Protein AF-A0A0D2ETX3-F1 (afdb_monomer_lite)

Secondary structure (DSSP, 8-state):
-HHHHHHHHHHHHHHHHHHHHHHHHHHHHHHHHT--TTHHHHHHHHHHHHHHHHHHHHHHHHHTTSPPPHHHHHHHHHHHHHHHHHHHHHHHHHHHH-

Structure (mmCIF, N/CA/C/O backbone):
data_AF-A0A0D2ETX3-F1
#
_entry.id   AF-A0A0D2ETX3-F1
#
loop_
_atom_site.group_PDB
_atom_site.id
_atom_site.type_symbol
_atom_site.label_atom_id
_atom_site.label_alt_id
_atom_site.label_comp_id
_atom_site.label_asym_id
_atom_site.label_entity_id
_atom_site.label_seq_id
_atom_site.pdbx_PDB_ins_code
_atom_site.Cartn_x
_atom_site.Cartn_y
_atom_site.Cartn_z
_atom_site.occupancy
_atom_site.B_iso_or_equiv
_atom_site.auth_seq_id
_atom_site.auth_comp_id
_atom_site.auth_asym_id
_atom_site.auth_atom_id
_atom_site.pdbx_PDB_model_num
ATOM 1 N N . MET A 1 1 ? 8.853 10.960 -22.970 1.00 73.25 1 MET A N 1
ATOM 2 C CA . MET A 1 1 ? 7.776 10.001 -22.631 1.00 73.25 1 MET A CA 1
ATOM 3 C C . MET A 1 1 ? 7.902 9.510 -21.200 1.00 73.25 1 MET A C 1
ATOM 5 O O . MET A 1 1 ? 6.920 9.591 -20.481 1.00 73.25 1 MET A O 1
ATOM 9 N N . GLU A 1 2 ? 9.093 9.102 -20.761 1.00 77.62 2 GLU A N 1
ATOM 10 C CA . GLU A 1 2 ? 9.338 8.639 -19.388 1.00 77.62 2 GLU A CA 1
ATOM 11 C C . GLU A 1 2 ? 8.795 9.573 -18.294 1.00 77.62 2 GLU A C 1
ATOM 13 O O . GLU A 1 2 ? 8.064 9.114 -17.429 1.00 77.62 2 GLU A O 1
ATOM 18 N N . ALA A 1 3 ? 9.063 10.882 -18.364 1.00 81.75 3 ALA A N 1
ATOM 19 C CA . ALA A 1 3 ? 8.586 11.832 -17.352 1.00 81.75 3 ALA A CA 1
ATOM 20 C C . ALA A 1 3 ? 7.054 11.824 -17.176 1.00 81.75 3 ALA A C 1
ATOM 22 O O . ALA A 1 3 ? 6.566 11.940 -16.058 1.00 81.75 3 ALA A O 1
ATOM 23 N N . LEU A 1 4 ? 6.293 11.640 -18.264 1.00 85.06 4 LEU A N 1
ATOM 24 C CA . LEU A 1 4 ? 4.830 11.541 -18.207 1.00 85.06 4 LEU A CA 1
ATOM 25 C C . LEU A 1 4 ? 4.380 10.213 -17.588 1.00 85.06 4 LEU A C 1
ATOM 27 O O . LEU A 1 4 ? 3.432 10.194 -16.810 1.00 85.06 4 LEU A O 1
ATOM 31 N N . VAL A 1 5 ? 5.076 9.117 -17.907 1.00 84.75 5 VAL A N 1
ATOM 32 C CA . VAL A 1 5 ? 4.824 7.790 -17.323 1.00 84.75 5 VAL A CA 1
ATOM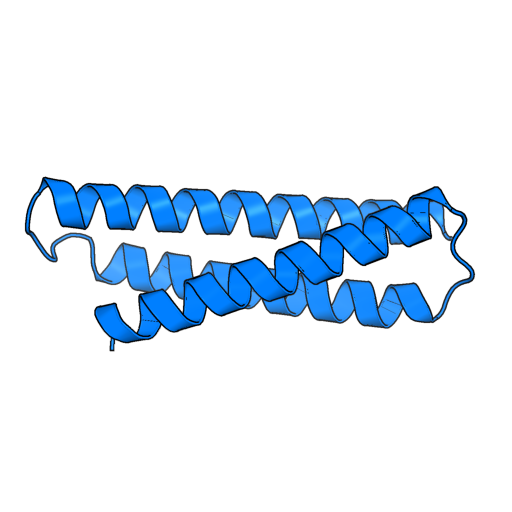 33 C C . VAL A 1 5 ? 5.115 7.804 -15.822 1.00 84.75 5 VAL A C 1
ATOM 35 O O . VAL A 1 5 ? 4.275 7.380 -15.034 1.00 84.75 5 VAL A O 1
ATOM 38 N N . ALA A 1 6 ? 6.267 8.343 -15.419 1.00 85.19 6 ALA A N 1
ATOM 39 C CA . ALA A 1 6 ? 6.650 8.487 -14.019 1.00 85.19 6 ALA A CA 1
ATOM 40 C C . ALA A 1 6 ? 5.679 9.405 -13.261 1.00 85.19 6 ALA A C 1
ATOM 42 O O . ALA A 1 6 ? 5.250 9.066 -12.164 1.00 85.19 6 ALA A O 1
ATOM 43 N N . PHE A 1 7 ? 5.265 10.527 -13.859 1.00 88.00 7 PHE A N 1
ATOM 44 C CA . PHE A 1 7 ? 4.261 11.410 -13.265 1.00 88.00 7 PHE A CA 1
ATOM 45 C C . PHE A 1 7 ? 2.920 10.696 -13.049 1.00 88.00 7 PHE A C 1
ATOM 47 O O . PHE A 1 7 ? 2.388 10.722 -11.943 1.00 88.00 7 PHE A O 1
ATOM 54 N N . GLY A 1 8 ? 2.405 9.998 -14.068 1.00 87.88 8 GLY A N 1
ATOM 55 C CA . GLY A 1 8 ? 1.161 9.233 -13.951 1.00 87.88 8 GLY A CA 1
ATOM 56 C C . GLY A 1 8 ? 1.240 8.138 -12.884 1.00 87.88 8 GLY A C 1
ATOM 57 O O . GLY A 1 8 ? 0.323 7.985 -12.079 1.00 87.88 8 GLY A O 1
ATOM 58 N N . LEU A 1 9 ? 2.370 7.428 -12.819 1.00 88.50 9 LEU A N 1
ATOM 59 C CA . LEU A 1 9 ? 2.609 6.408 -11.803 1.00 88.50 9 LEU A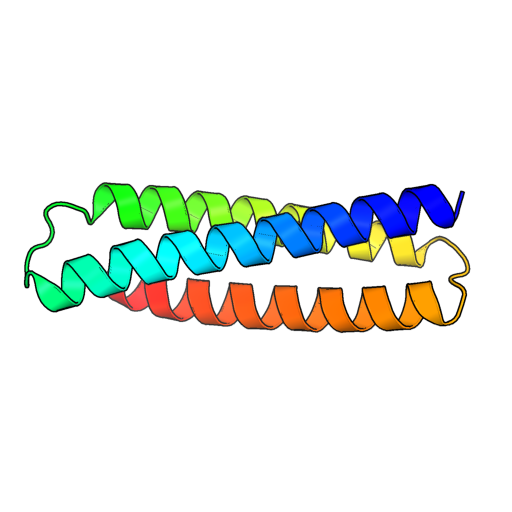 CA 1
ATOM 60 C C . LEU A 1 9 ? 2.631 7.012 -10.388 1.00 88.50 9 LEU A C 1
ATOM 62 O O . LEU A 1 9 ? 1.974 6.490 -9.489 1.00 88.50 9 LEU A O 1
ATOM 66 N N . ALA A 1 10 ? 3.302 8.153 -10.202 1.00 90.50 10 ALA A N 1
ATOM 67 C CA . ALA A 1 10 ? 3.330 8.872 -8.930 1.00 90.50 10 ALA A CA 1
ATOM 68 C C . ALA A 1 10 ? 1.936 9.360 -8.504 1.00 90.50 10 ALA A C 1
ATOM 70 O O . ALA A 1 10 ? 1.567 9.216 -7.338 1.00 90.50 10 ALA A O 1
ATOM 71 N N . CYS A 1 11 ? 1.131 9.881 -9.436 1.00 92.44 11 CYS A N 1
ATOM 72 C CA . CYS A 1 11 ? -0.253 10.267 -9.158 1.00 92.44 11 CYS A CA 1
ATOM 73 C C . CYS A 1 11 ? -1.083 9.082 -8.650 1.00 92.44 11 CYS A C 1
ATOM 75 O O . CYS A 1 11 ? -1.804 9.223 -7.663 1.00 92.44 11 CYS A O 1
ATOM 77 N N . ASN A 1 12 ? -0.951 7.912 -9.272 1.00 91.56 12 ASN A N 1
ATOM 78 C CA . ASN A 1 12 ? -1.699 6.728 -8.857 1.00 91.56 12 ASN A CA 1
ATOM 79 C C . ASN A 1 12 ? -1.231 6.181 -7.504 1.00 91.56 12 ASN A C 1
ATOM 81 O O . ASN A 1 12 ? -2.064 5.760 -6.705 1.00 91.56 12 ASN A O 1
ATOM 85 N N . VAL A 1 13 ? 0.071 6.253 -7.201 1.00 92.25 13 VAL A N 1
ATOM 86 C CA . VAL A 1 13 ? 0.588 5.946 -5.856 1.00 92.25 13 VAL A CA 1
ATOM 87 C C . VAL A 1 13 ? -0.063 6.853 -4.809 1.00 92.25 13 VAL A C 1
ATOM 89 O O . VAL A 1 13 ? -0.573 6.359 -3.806 1.00 92.25 13 VAL A O 1
ATOM 92 N N . ILE A 1 14 ? -0.112 8.167 -5.056 1.00 93.94 14 ILE A N 1
ATOM 93 C CA . ILE A 1 14 ? -0.742 9.130 -4.138 1.00 93.94 14 ILE A CA 1
ATOM 94 C C . ILE A 1 14 ? -2.230 8.810 -3.941 1.00 93.94 14 ILE A C 1
ATOM 96 O O . ILE A 1 14 ? -2.710 8.831 -2.809 1.00 93.94 14 ILE A O 1
ATOM 100 N N . GLN A 1 15 ? -2.953 8.478 -5.015 1.00 93.25 15 GLN A N 1
ATOM 101 C CA . GLN A 1 15 ? -4.372 8.115 -4.939 1.00 93.25 15 GLN A CA 1
ATOM 102 C C . GLN A 1 15 ? -4.612 6.865 -4.087 1.00 93.25 15 GLN A C 1
ATOM 104 O O . GLN A 1 15 ? -5.525 6.867 -3.265 1.00 93.25 15 GLN A O 1
ATOM 109 N N . VAL A 1 16 ? -3.791 5.822 -4.248 1.00 92.31 16 VAL A N 1
ATOM 110 C CA . VAL A 1 16 ? -3.883 4.604 -3.427 1.00 92.31 16 VAL A CA 1
ATOM 111 C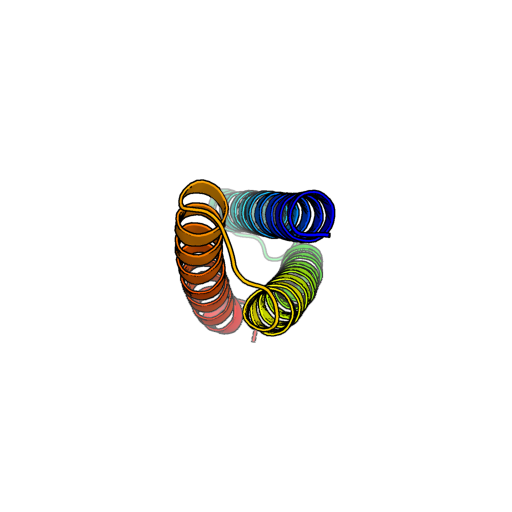 C . VAL A 1 16 ? -3.608 4.920 -1.958 1.00 92.31 16 VAL A C 1
ATOM 113 O O . VAL A 1 16 ? -4.374 4.502 -1.095 1.00 92.31 16 VAL A O 1
ATOM 116 N N . VAL A 1 17 ? -2.568 5.704 -1.657 1.00 93.12 17 VAL A N 1
ATOM 117 C CA . VAL A 1 17 ? -2.235 6.089 -0.274 1.00 93.12 17 VAL A CA 1
ATOM 118 C C . VAL A 1 17 ? -3.363 6.896 0.376 1.00 93.12 17 VAL A C 1
ATOM 120 O O . VAL A 1 17 ? -3.732 6.618 1.519 1.00 93.12 17 VAL A O 1
ATOM 123 N N . ASP A 1 18 ? -3.937 7.870 -0.333 1.00 93.81 18 ASP A N 1
ATOM 124 C CA . ASP A 1 18 ? -5.045 8.672 0.194 1.00 93.81 18 ASP A CA 1
ATOM 125 C C . ASP A 1 18 ? -6.317 7.833 0.402 1.00 93.81 18 ASP A C 1
ATOM 127 O O . ASP A 1 18 ? -6.950 7.923 1.458 1.00 93.81 18 ASP A O 1
ATOM 131 N N . ALA A 1 19 ? -6.645 6.945 -0.544 1.00 92.56 19 ALA A N 1
ATOM 132 C CA . ALA A 1 19 ? -7.766 6.018 -0.413 1.00 92.56 19 ALA A CA 1
ATOM 133 C C . ALA A 1 19 ? -7.591 5.080 0.795 1.00 92.56 19 ALA A C 1
ATOM 135 O O . ALA A 1 19 ? -8.503 4.969 1.618 1.00 92.56 19 ALA A O 1
ATOM 136 N N . SER A 1 20 ? -6.410 4.476 0.961 1.00 92.00 20 SER A N 1
ATOM 137 C CA . SER A 1 20 ? -6.086 3.617 2.109 1.00 92.00 20 SER A CA 1
ATOM 138 C C . SER A 1 20 ? -6.216 4.363 3.436 1.00 92.00 20 SER A C 1
ATOM 140 O O . SER A 1 20 ? -6.788 3.841 4.395 1.00 92.00 20 SER A O 1
ATOM 142 N N . ARG A 1 21 ? -5.744 5.616 3.496 1.00 93.12 21 ARG A N 1
ATOM 143 C CA . ARG A 1 21 ? -5.885 6.470 4.682 1.00 93.12 21 ARG A CA 1
ATOM 144 C C . ARG A 1 21 ? -7.353 6.732 5.018 1.00 93.12 21 ARG A C 1
ATOM 146 O O . ARG A 1 21 ? -7.741 6.573 6.173 1.00 93.12 21 ARG A O 1
ATOM 153 N N . LYS A 1 22 ? -8.176 7.090 4.029 1.00 92.62 22 LYS A N 1
ATOM 154 C CA . LYS A 1 22 ? -9.612 7.341 4.231 1.00 92.62 22 LYS A CA 1
ATOM 155 C C . LYS A 1 22 ? -10.332 6.105 4.773 1.00 92.62 22 LYS A C 1
ATOM 157 O O . LYS A 1 22 ? -11.121 6.202 5.712 1.00 92.62 22 LYS A O 1
ATOM 162 N N . VAL A 1 23 ? -10.035 4.940 4.209 1.00 92.19 23 VAL A N 1
ATOM 163 C CA . VAL A 1 23 ? -10.591 3.660 4.656 1.00 92.19 23 VAL A CA 1
ATOM 164 C C . VAL A 1 23 ? -10.198 3.359 6.104 1.00 92.19 23 VAL A C 1
ATOM 166 O O . VAL A 1 23 ? -11.061 3.038 6.925 1.00 92.19 23 VAL A O 1
ATOM 169 N N . TYR A 1 24 ? -8.922 3.550 6.450 1.00 91.75 24 TYR A N 1
ATOM 170 C CA . TYR A 1 24 ? -8.442 3.412 7.824 1.00 91.75 24 TYR A CA 1
ATOM 171 C C . TYR A 1 24 ? -9.156 4.369 8.792 1.00 91.75 24 TYR A C 1
ATOM 173 O O . TYR A 1 24 ? -9.577 3.951 9.870 1.00 91.75 24 TYR A O 1
ATOM 181 N N . GLU A 1 25 ? -9.339 5.637 8.417 1.00 92.38 25 GLU A N 1
ATOM 182 C CA . GLU A 1 25 ? -10.035 6.631 9.242 1.00 92.38 25 GLU A CA 1
ATOM 183 C C . GLU A 1 25 ? -11.494 6.224 9.525 1.00 92.38 25 GLU A C 1
ATOM 185 O O . GLU A 1 25 ? -11.958 6.347 10.662 1.00 92.38 25 GLU A O 1
ATOM 190 N N . ILE A 1 26 ? -12.214 5.695 8.529 1.00 90.06 26 ILE A N 1
ATOM 191 C CA . ILE A 1 26 ? -13.591 5.203 8.704 1.00 90.06 26 ILE A CA 1
ATOM 192 C C . ILE A 1 26 ? -13.608 3.969 9.610 1.00 90.06 26 ILE A C 1
ATOM 194 O O . ILE A 1 26 ? -14.384 3.920 10.568 1.00 90.06 26 ILE A O 1
ATOM 198 N N . PHE A 1 27 ? -12.721 3.002 9.363 1.00 89.25 27 PHE A N 1
ATOM 199 C CA . PHE A 1 27 ? -12.614 1.796 10.181 1.00 89.25 27 PHE A CA 1
ATOM 200 C C . PHE A 1 27 ? -12.275 2.115 11.646 1.00 89.25 27 PHE A C 1
ATOM 202 O O . PHE A 1 27 ? -12.909 1.592 12.566 1.00 89.25 27 PHE A O 1
ATOM 209 N N . ALA A 1 28 ? -11.334 3.030 11.889 1.00 90.44 28 ALA A N 1
ATOM 210 C CA . ALA A 1 28 ? -10.978 3.479 13.231 1.00 90.44 28 ALA A CA 1
ATOM 211 C C . ALA A 1 28 ? -12.176 4.108 13.963 1.00 90.44 28 ALA A C 1
ATOM 213 O O . ALA A 1 28 ? -12.353 3.896 15.165 1.00 90.44 28 ALA A O 1
ATOM 214 N N . GLN A 1 29 ? -13.032 4.842 13.246 1.00 88.81 29 GLN A N 1
ATOM 215 C CA . GLN A 1 29 ? -14.256 5.400 13.818 1.00 88.81 29 GLN A CA 1
ATOM 216 C C . GLN A 1 29 ? -15.315 4.333 14.111 1.00 88.81 29 GLN A C 1
ATOM 218 O O . GLN A 1 29 ? -15.902 4.376 15.192 1.00 88.81 29 GLN A O 1
ATOM 223 N N . LEU A 1 30 ? -15.517 3.352 13.223 1.00 86.56 30 LEU A N 1
ATOM 224 C CA . LEU A 1 30 ? -16.393 2.200 13.485 1.00 86.56 30 LEU A CA 1
ATOM 225 C C . LEU A 1 30 ? -15.951 1.459 14.752 1.00 86.56 30 LEU A C 1
ATOM 227 O O . LEU A 1 30 ? -16.763 1.205 15.642 1.00 86.56 30 LEU A O 1
ATOM 231 N N . ARG A 1 31 ? -14.642 1.205 14.885 1.00 86.75 31 ARG A N 1
ATOM 232 C CA . ARG A 1 31 ? -14.056 0.564 16.068 1.00 86.75 31 ARG A CA 1
ATOM 233 C C . ARG A 1 31 ? -14.230 1.400 17.337 1.00 86.75 31 ARG A C 1
ATOM 235 O O . ARG A 1 31 ? -14.516 0.840 18.390 1.00 86.75 31 ARG A O 1
ATOM 242 N N . LYS A 1 32 ? -14.053 2.724 17.258 1.00 90.25 32 LYS A N 1
ATOM 243 C CA . LYS A 1 32 ? -14.190 3.632 18.410 1.00 90.25 32 LYS A CA 1
ATOM 244 C C . LYS A 1 32 ? -15.639 3.760 18.885 1.00 90.25 32 LYS A C 1
ATOM 246 O O . LYS A 1 32 ? -15.872 3.844 20.086 1.00 90.25 32 LYS A O 1
ATOM 251 N N . LEU A 1 33 ? -16.588 3.828 17.956 1.00 88.00 33 LEU A N 1
ATOM 252 C CA . LEU A 1 33 ? -18.003 4.045 18.259 1.00 88.00 33 LEU A CA 1
ATOM 253 C C . LEU A 1 33 ? -18.763 2.739 18.531 1.00 88.00 33 LEU A C 1
ATOM 255 O O . LEU A 1 33 ? -19.842 2.788 19.112 1.00 88.00 33 LEU A O 1
ATOM 259 N N . GLY A 1 34 ? -18.229 1.587 18.106 1.00 83.12 34 GLY A N 1
ATOM 260 C CA . GLY A 1 34 ? -18.878 0.284 18.275 1.00 83.12 34 GLY A CA 1
ATOM 261 C C . GLY A 1 34 ? -20.188 0.152 17.493 1.00 83.12 34 GLY A C 1
ATOM 262 O O . GLY A 1 34 ? -21.071 -0.602 17.889 1.00 83.12 34 GLY A O 1
ATOM 263 N N . THR A 1 35 ? -20.340 0.913 16.408 1.00 80.94 35 THR A N 1
ATOM 264 C CA . THR A 1 35 ? -21.559 0.969 15.591 1.00 80.94 35 THR A CA 1
ATOM 265 C C . THR A 1 35 ? -21.242 0.688 14.132 1.00 80.94 35 THR A C 1
ATOM 267 O O . THR A 1 35 ? -20.157 1.012 13.660 1.00 80.94 35 THR A O 1
ATOM 270 N N . THR A 1 36 ? -22.210 0.133 13.408 1.00 81.81 36 THR A N 1
ATOM 271 C CA . THR A 1 36 ? -22.167 -0.094 11.957 1.00 81.81 36 THR A CA 1
ATOM 272 C C . THR A 1 36 ? -22.722 1.085 11.156 1.00 81.81 36 THR A C 1
ATOM 274 O O . THR A 1 36 ? -22.854 0.985 9.942 1.00 81.81 36 THR A O 1
ATOM 277 N N . ALA A 1 37 ? -23.012 2.228 11.792 1.00 82.62 37 ALA A N 1
ATOM 278 C CA . ALA A 1 37 ? -23.615 3.394 11.133 1.00 82.62 37 ALA A CA 1
ATOM 279 C C . ALA A 1 37 ? -22.830 3.928 9.915 1.00 82.62 37 ALA A C 1
ATOM 281 O O . ALA A 1 37 ? -23.404 4.611 9.076 1.00 82.62 37 ALA A O 1
ATOM 282 N N . ARG A 1 38 ? -21.528 3.621 9.808 1.00 84.69 38 ARG A N 1
ATOM 283 C CA . ARG A 1 38 ? -20.669 3.989 8.665 1.00 84.69 38 ARG A CA 1
ATOM 284 C C . ARG A 1 38 ? -20.226 2.783 7.827 1.00 84.69 38 ARG A C 1
ATOM 286 O O . ARG A 1 38 ? -19.247 2.879 7.097 1.00 84.69 38 ARG A O 1
ATOM 293 N N . ALA A 1 39 ? -20.895 1.636 7.957 1.00 85.94 39 ALA A N 1
ATOM 294 C CA . ALA A 1 39 ? -20.532 0.418 7.230 1.00 85.94 39 ALA A CA 1
ATOM 295 C C . ALA A 1 39 ? -20.662 0.596 5.709 1.00 85.94 39 ALA A C 1
ATOM 297 O O . ALA A 1 39 ? -19.785 0.152 4.973 1.00 85.94 39 ALA A O 1
ATOM 298 N N . ASP A 1 40 ? -21.695 1.305 5.245 1.00 87.75 40 ASP A N 1
ATOM 299 C CA . ASP A 1 40 ? -21.850 1.614 3.819 1.00 87.75 40 ASP A CA 1
ATOM 300 C C . ASP A 1 40 ? -20.736 2.547 3.323 1.00 87.75 40 ASP A C 1
ATOM 302 O O . ASP A 1 40 ? -20.136 2.295 2.285 1.00 87.75 40 ASP A O 1
ATOM 306 N N . GLU A 1 41 ? -20.355 3.551 4.117 1.00 90.50 41 GLU A N 1
ATOM 307 C CA . GLU A 1 41 ? -19.235 4.439 3.780 1.00 90.50 41 GLU A CA 1
ATOM 308 C C . GLU A 1 41 ? -17.889 3.694 3.742 1.00 90.50 41 GLU A C 1
ATOM 310 O O . GLU A 1 41 ? -17.029 3.991 2.903 1.00 90.50 41 GLU A O 1
ATOM 315 N N . LEU A 1 42 ? -17.702 2.710 4.633 1.00 89.25 42 LEU A N 1
ATOM 316 C CA . LEU A 1 42 ? -16.542 1.823 4.607 1.00 89.25 42 LEU A CA 1
ATOM 317 C C . LEU A 1 42 ? -16.538 0.983 3.327 1.00 89.25 42 LEU A C 1
ATOM 319 O O . LEU A 1 42 ? -15.499 0.896 2.671 1.00 89.25 42 LEU A O 1
ATOM 323 N N . ARG A 1 43 ? -17.685 0.409 2.944 1.00 88.19 43 ARG A N 1
ATOM 324 C CA . ARG A 1 43 ? -17.828 -0.376 1.711 1.00 88.19 43 ARG A CA 1
ATOM 325 C C . ARG A 1 43 ? -17.510 0.472 0.480 1.00 88.19 43 ARG A C 1
ATOM 327 O O . ARG A 1 43 ? -16.681 0.066 -0.330 1.00 88.19 43 ARG A O 1
ATOM 334 N N . ASP A 1 44 ? -18.081 1.668 0.376 1.00 91.25 44 ASP A N 1
ATOM 335 C CA . ASP A 1 44 ? -17.847 2.586 -0.744 1.00 91.25 44 ASP A CA 1
ATOM 336 C C . ASP A 1 44 ? -16.377 3.017 -0.833 1.00 91.25 44 ASP A C 1
ATOM 338 O O . ASP A 1 44 ? -15.787 3.059 -1.915 1.00 91.25 44 ASP A O 1
ATOM 342 N N . SER A 1 45 ? -15.751 3.299 0.313 1.00 90.62 45 SER A N 1
ATOM 343 C CA . SER A 1 45 ? -14.333 3.673 0.362 1.00 90.62 45 SER A CA 1
ATOM 344 C C . SER A 1 45 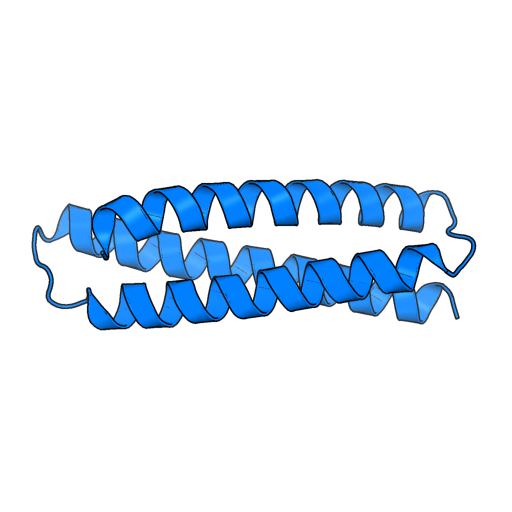? -13.419 2.495 0.013 1.00 90.62 45 SER A C 1
ATOM 346 O O . SER A 1 45 ? -12.409 2.693 -0.659 1.00 90.62 45 SER A O 1
ATOM 348 N N . THR A 1 46 ? -13.797 1.271 0.390 1.00 90.00 46 THR A N 1
ATOM 349 C CA . THR A 1 46 ? -13.086 0.038 0.009 1.00 90.00 46 THR A CA 1
ATOM 350 C C . THR A 1 46 ? -13.201 -0.216 -1.497 1.00 90.00 46 THR A C 1
ATOM 352 O O . THR A 1 46 ? -12.204 -0.486 -2.159 1.00 90.00 46 THR A O 1
ATOM 355 N N . GLN A 1 47 ? -14.385 -0.024 -2.088 1.00 90.69 47 GLN A N 1
ATOM 356 C CA . GLN A 1 47 ? -14.563 -0.100 -3.544 1.00 90.69 47 GLN A CA 1
ATOM 357 C C . GLN A 1 47 ? -13.759 0.973 -4.288 1.00 90.69 47 GLN A C 1
ATOM 359 O O . GLN A 1 47 ? -13.247 0.728 -5.382 1.00 90.69 47 GLN A O 1
ATOM 364 N N . TYR A 1 48 ? -13.649 2.176 -3.720 1.00 92.56 48 TYR A N 1
ATOM 365 C CA . TYR A 1 48 ? -12.797 3.224 -4.274 1.00 92.56 48 TYR A CA 1
ATOM 366 C C . TYR A 1 48 ? -11.310 2.850 -4.194 1.00 92.56 48 TYR A C 1
ATOM 368 O O . TYR A 1 48 ? -10.604 3.002 -5.190 1.00 92.56 48 TYR A O 1
ATOM 376 N N . LEU A 1 49 ? -10.853 2.280 -3.072 1.00 91.12 49 LEU A N 1
ATOM 377 C CA . LEU A 1 49 ? -9.495 1.746 -2.933 1.00 91.12 49 LEU A CA 1
ATOM 378 C C . LEU A 1 49 ? -9.191 0.688 -4.005 1.00 91.12 49 LEU A C 1
ATOM 380 O O . LEU A 1 49 ? -8.163 0.797 -4.670 1.00 91.12 49 LEU A O 1
ATOM 384 N N . LEU A 1 50 ? -10.106 -0.256 -4.251 1.00 90.75 50 LEU A N 1
ATOM 385 C CA . LEU A 1 50 ? -9.961 -1.265 -5.309 1.00 90.75 50 LEU A CA 1
ATOM 386 C C . LEU A 1 50 ? -9.821 -0.627 -6.704 1.00 90.75 50 LEU A C 1
ATOM 388 O O . LEU A 1 50 ? -8.989 -1.042 -7.513 1.00 90.75 50 LEU A O 1
ATOM 392 N N . LYS A 1 51 ? -10.588 0.431 -6.999 1.00 92.69 51 LYS A N 1
ATOM 393 C CA . LYS A 1 51 ? -10.442 1.182 -8.261 1.00 92.69 51 LYS A CA 1
ATOM 394 C C . LYS A 1 51 ? -9.064 1.841 -8.376 1.00 92.69 51 LYS A C 1
ATOM 396 O O . LYS A 1 51 ? -8.450 1.769 -9.441 1.00 92.69 51 LYS A O 1
ATOM 401 N N . CYS A 1 52 ? -8.565 2.454 -7.302 1.00 91.25 52 CYS A N 1
ATOM 402 C CA . CYS A 1 52 ? -7.226 3.049 -7.269 1.00 91.25 52 CYS A CA 1
ATOM 403 C C . CYS A 1 52 ? -6.127 1.988 -7.431 1.00 91.25 52 CYS A C 1
ATOM 405 O O . CYS A 1 52 ? -5.199 2.194 -8.211 1.00 91.25 52 CYS A O 1
ATOM 407 N N . HIS A 1 53 ? -6.262 0.846 -6.752 1.00 89.94 53 HIS A N 1
ATOM 408 C CA . HIS A 1 53 ? -5.370 -0.306 -6.878 1.00 89.94 53 HIS A CA 1
ATOM 409 C C . HIS A 1 53 ? -5.276 -0.777 -8.336 1.00 89.94 53 HIS A C 1
ATOM 411 O O . HIS A 1 53 ? -4.177 -0.854 -8.887 1.00 89.94 53 HIS A O 1
ATOM 417 N N . ASN A 1 54 ? -6.417 -1.001 -8.996 1.00 91.19 54 ASN A N 1
ATOM 418 C CA . ASN A 1 54 ? -6.450 -1.453 -10.390 1.00 91.19 54 ASN A CA 1
ATOM 419 C C . ASN A 1 54 ? -5.829 -0.415 -11.340 1.00 91.19 54 ASN A C 1
ATOM 421 O O . ASN A 1 54 ? -5.029 -0.768 -12.202 1.00 91.19 54 ASN A O 1
ATOM 425 N N . SER A 1 55 ? -6.101 0.878 -11.128 1.00 91.94 55 SER A N 1
ATOM 426 C CA . SER A 1 55 ? -5.481 1.967 -11.901 1.00 91.94 55 SER A CA 1
ATOM 427 C C . SER A 1 55 ? -3.951 2.009 -11.743 1.00 91.94 55 SER A C 1
ATOM 429 O O . SER A 1 55 ? -3.211 2.225 -12.713 1.00 91.94 55 SER A O 1
ATOM 431 N N . LEU A 1 56 ? -3.446 1.774 -10.525 1.00 90.81 56 LEU A N 1
ATOM 432 C CA . LEU A 1 56 ? -2.011 1.691 -10.257 1.00 90.81 56 LEU A CA 1
ATOM 433 C C . LEU A 1 56 ? -1.389 0.457 -10.922 1.00 90.81 56 LEU A C 1
ATOM 435 O O . LEU A 1 56 ? -0.334 0.577 -11.547 1.00 90.81 56 LEU A O 1
ATOM 439 N N . GLN A 1 57 ? -2.056 -0.697 -10.857 1.00 91.19 57 GLN A N 1
ATOM 440 C CA . GLN A 1 57 ? -1.621 -1.928 -11.517 1.00 91.19 57 GLN A CA 1
ATOM 441 C C . GLN A 1 57 ? -1.551 -1.770 -13.043 1.00 91.19 57 GLN A C 1
ATOM 443 O O . GLN A 1 57 ? -0.545 -2.145 -13.656 1.00 91.19 57 GLN A O 1
ATOM 448 N N . ASP A 1 58 ? -2.563 -1.156 -13.656 1.00 90.94 58 ASP A N 1
ATOM 449 C CA . ASP A 1 58 ? -2.586 -0.857 -15.091 1.00 90.94 58 ASP A CA 1
ATOM 450 C C . ASP A 1 58 ? -1.466 0.113 -15.480 1.00 90.94 58 ASP A C 1
ATOM 452 O O . ASP A 1 58 ? -0.774 -0.072 -16.487 1.00 90.94 58 ASP A O 1
ATOM 456 N N . SER A 1 59 ? -1.232 1.136 -14.658 1.00 87.75 59 SER A N 1
ATOM 457 C CA . SER A 1 59 ? -0.189 2.132 -14.916 1.00 87.75 59 SER A CA 1
ATOM 458 C C . SER A 1 59 ? 1.210 1.553 -14.773 1.00 87.75 59 SER A C 1
ATOM 460 O O . SER A 1 59 ? 2.064 1.819 -15.616 1.00 87.75 59 SER A O 1
ATOM 462 N N . LEU A 1 60 ? 1.439 0.698 -13.775 1.00 88.62 60 LEU A N 1
ATOM 463 C CA . LEU A 1 60 ? 2.693 -0.032 -13.616 1.00 88.62 60 LEU A CA 1
ATOM 464 C C . LEU A 1 60 ? 2.934 -0.999 -14.786 1.00 88.62 60 LEU A C 1
ATOM 466 O O . LEU A 1 60 ? 4.044 -1.073 -15.319 1.00 88.62 60 LEU A O 1
ATOM 470 N N . SER A 1 61 ? 1.886 -1.696 -15.228 1.00 88.56 61 SER A N 1
ATOM 471 C CA . SER A 1 61 ? 1.950 -2.607 -16.376 1.00 88.56 61 SER A CA 1
ATOM 472 C C . SER A 1 61 ? 2.289 -1.847 -17.662 1.00 88.56 61 SER A C 1
ATOM 474 O O . SER A 1 61 ? 3.115 -2.296 -18.456 1.00 88.56 61 SER A O 1
ATOM 476 N N . ASN A 1 62 ? 1.732 -0.649 -17.847 1.00 85.50 62 ASN A N 1
ATOM 477 C CA . ASN A 1 62 ? 2.060 0.216 -18.979 1.00 85.50 62 ASN A CA 1
ATOM 478 C C . ASN A 1 62 ? 3.454 0.846 -18.871 1.00 85.50 62 ASN A C 1
ATOM 480 O O . ASN A 1 62 ? 4.130 0.971 -19.891 1.00 85.50 62 ASN A O 1
ATOM 484 N N . ALA A 1 63 ? 3.912 1.189 -17.666 1.00 83.81 63 ALA A N 1
ATOM 485 C CA . ALA A 1 63 ? 5.244 1.744 -17.444 1.00 83.81 63 ALA A CA 1
ATOM 486 C C . ALA A 1 63 ? 6.357 0.762 -17.835 1.00 83.81 63 ALA A C 1
ATOM 488 O O . ALA A 1 63 ? 7.377 1.184 -18.370 1.00 83.81 63 ALA A O 1
ATOM 489 N N . SER A 1 64 ? 6.131 -0.547 -17.663 1.00 80.31 64 SER A N 1
ATOM 490 C CA . SER A 1 64 ? 7.098 -1.590 -18.043 1.00 80.31 64 SER A CA 1
ATOM 491 C C . SER A 1 64 ? 7.423 -1.649 -19.546 1.00 80.31 64 SER A C 1
ATOM 493 O O . SER A 1 64 ? 8.414 -2.262 -19.936 1.00 80.31 64 SER A O 1
ATOM 495 N N . LYS A 1 65 ? 6.621 -0.987 -20.394 1.00 83.19 65 LYS A N 1
ATOM 496 C CA . LYS A 1 65 ? 6.831 -0.894 -21.849 1.00 83.19 65 LYS A CA 1
ATOM 49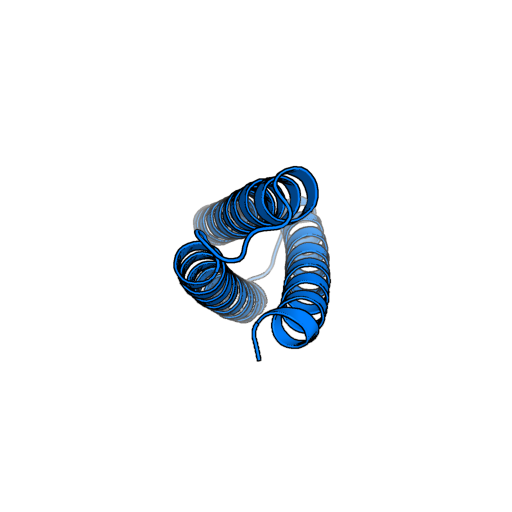7 C C . LYS A 1 65 ? 7.868 0.159 -22.248 1.00 83.19 65 LYS A C 1
ATOM 499 O O . LYS A 1 65 ? 8.219 0.243 -23.422 1.00 83.19 65 LYS A O 1
ATOM 504 N N . PHE A 1 66 ? 8.335 0.974 -21.304 1.00 79.38 66 PHE A N 1
ATOM 505 C CA . PHE A 1 66 ? 9.293 2.045 -21.551 1.00 79.38 66 PHE A CA 1
ATOM 506 C C . PHE A 1 66 ? 10.569 1.804 -20.738 1.00 79.38 66 PHE A C 1
ATOM 508 O O . PHE A 1 66 ? 10.483 1.352 -19.596 1.00 79.38 66 PHE A O 1
ATOM 515 N N . PRO A 1 67 ? 11.758 2.111 -21.284 1.00 75.38 67 PRO A N 1
ATOM 516 C CA . PRO A 1 67 ? 12.971 2.131 -20.479 1.00 75.38 67 PRO A CA 1
ATOM 517 C C . PRO A 1 67 ? 12.824 3.207 -19.395 1.00 75.38 67 PRO A C 1
ATOM 519 O O . PRO A 1 67 ? 12.557 4.369 -19.702 1.00 75.38 67 PRO A O 1
ATOM 522 N N . LEU A 1 68 ? 12.954 2.795 -18.135 1.00 74.12 68 LEU A N 1
ATOM 523 C CA . LEU A 1 68 ? 12.903 3.670 -16.966 1.00 74.12 68 LEU A CA 1
ATOM 524 C C . LEU A 1 68 ? 14.331 3.968 -16.501 1.00 74.12 68 LEU A C 1
ATOM 526 O O . LEU A 1 68 ? 15.156 3.056 -16.415 1.00 74.12 68 LEU A O 1
ATOM 530 N N . LEU A 1 69 ? 14.610 5.223 -16.163 1.00 80.00 69 LEU A N 1
ATOM 531 C CA . LEU A 1 69 ? 15.777 5.610 -15.377 1.00 80.00 69 LEU A CA 1
ATOM 532 C C . LEU A 1 69 ? 15.641 5.064 -13.948 1.00 80.00 69 LEU A C 1
ATOM 534 O O . LEU A 1 69 ? 14.576 4.608 -13.531 1.00 80.00 69 LEU A O 1
ATOM 538 N N . GLU A 1 70 ? 16.722 5.138 -13.174 1.00 83.00 70 GLU A N 1
ATOM 539 C CA . GLU A 1 70 ? 16.780 4.648 -11.789 1.00 83.00 70 GLU A CA 1
ATOM 540 C C . GLU A 1 70 ? 15.624 5.172 -10.916 1.00 83.00 70 GLU A C 1
ATOM 542 O O . GLU A 1 70 ? 14.962 4.394 -10.233 1.00 83.00 70 GLU A O 1
ATOM 547 N N . SER A 1 71 ? 15.279 6.458 -11.036 1.00 80.00 71 SER A N 1
ATOM 548 C CA . SER A 1 71 ? 14.130 7.054 -10.338 1.00 80.00 71 SER A CA 1
ATOM 549 C C . SER A 1 71 ? 12.789 6.431 -10.742 1.00 80.00 71 SER A C 1
ATOM 551 O O . SER A 1 71 ? 11.916 6.227 -9.897 1.00 80.00 71 SER A O 1
ATOM 553 N N . GLY A 1 72 ? 12.620 6.084 -12.020 1.00 80.06 72 GLY A N 1
ATOM 554 C CA . GLY A 1 72 ? 11.456 5.355 -12.513 1.00 80.06 72 GLY A CA 1
ATOM 555 C C . GLY A 1 72 ? 11.418 3.912 -12.004 1.00 80.06 72 GLY A C 1
ATOM 556 O O . GLY A 1 72 ? 10.345 3.410 -11.670 1.00 80.06 72 GLY A O 1
ATOM 557 N N . VAL A 1 73 ? 12.578 3.256 -11.879 1.00 83.44 73 VAL A N 1
ATOM 558 C CA . VAL A 1 73 ? 12.698 1.912 -11.289 1.00 83.44 73 VAL A CA 1
ATOM 559 C C . VAL A 1 73 ? 12.297 1.924 -9.815 1.00 83.44 73 VAL A C 1
ATOM 561 O O . VAL A 1 73 ? 11.538 1.053 -9.385 1.00 83.44 73 VAL A O 1
ATOM 564 N N . ASP A 1 74 ? 12.753 2.908 -9.044 1.00 87.62 74 ASP A N 1
ATOM 565 C CA . ASP A 1 74 ? 12.393 3.031 -7.631 1.00 87.62 74 ASP A CA 1
ATOM 566 C C . ASP A 1 74 ? 10.917 3.383 -7.442 1.00 87.62 74 ASP A C 1
ATOM 568 O O . ASP A 1 74 ? 10.247 2.787 -6.595 1.00 87.62 74 ASP A O 1
ATOM 572 N N . LEU A 1 75 ? 10.358 4.244 -8.296 1.00 87.06 75 LEU A N 1
ATOM 573 C CA . LEU A 1 75 ? 8.922 4.512 -8.304 1.00 87.06 75 LEU A CA 1
ATOM 574 C C . LEU A 1 75 ? 8.103 3.262 -8.662 1.00 87.06 75 LEU A C 1
ATOM 576 O O . LEU A 1 75 ? 7.055 3.017 -8.064 1.00 87.06 75 LEU A O 1
ATOM 580 N N . ALA A 1 76 ? 8.581 2.433 -9.593 1.00 86.81 76 ALA A N 1
ATOM 581 C CA . ALA A 1 76 ? 7.950 1.161 -9.929 1.00 86.81 76 ALA A CA 1
ATOM 582 C C . ALA A 1 76 ? 7.997 0.163 -8.760 1.00 86.81 76 ALA A C 1
ATOM 584 O O . ALA A 1 76 ? 7.017 -0.543 -8.527 1.00 86.81 76 ALA A O 1
ATOM 585 N N . LYS A 1 77 ? 9.097 0.113 -7.994 1.00 90.06 77 LYS A N 1
ATOM 586 C CA . LYS A 1 77 ? 9.169 -0.685 -6.756 1.00 90.06 77 LYS A CA 1
ATOM 587 C C . LYS A 1 77 ? 8.182 -0.172 -5.707 1.00 90.06 77 LYS A C 1
ATOM 589 O O . LYS A 1 77 ? 7.409 -0.973 -5.194 1.00 90.06 77 LYS A O 1
ATOM 594 N N . LEU A 1 78 ? 8.152 1.140 -5.456 1.00 89.31 78 LEU A N 1
ATOM 595 C CA . LEU A 1 78 ? 7.197 1.757 -4.530 1.00 89.31 78 LEU A CA 1
ATOM 596 C C . LEU A 1 78 ? 5.751 1.441 -4.932 1.00 89.31 78 LEU A C 1
ATOM 598 O O . LEU A 1 78 ? 4.942 1.062 -4.094 1.00 89.31 78 LEU A O 1
ATOM 602 N N . SER A 1 79 ? 5.451 1.523 -6.228 1.00 88.12 79 SER A N 1
ATOM 603 C CA . SER A 1 79 ? 4.132 1.197 -6.771 1.00 88.12 79 SER A CA 1
ATOM 604 C C . SER A 1 79 ? 3.730 -0.250 -6.489 1.00 88.12 79 SER A C 1
ATOM 606 O O . SER A 1 79 ? 2.591 -0.486 -6.102 1.00 88.12 79 SER A O 1
ATOM 608 N N . ARG A 1 80 ? 4.654 -1.215 -6.622 1.00 90.25 80 ARG A N 1
ATOM 609 C CA . ARG A 1 80 ? 4.394 -2.621 -6.256 1.00 90.25 80 ARG A CA 1
ATOM 610 C C . ARG A 1 80 ? 4.086 -2.769 -4.771 1.00 90.25 80 ARG A C 1
ATOM 612 O O . ARG A 1 80 ? 3.095 -3.402 -4.436 1.00 90.25 80 ARG A O 1
ATOM 619 N N . SER A 1 81 ? 4.867 -2.130 -3.901 1.00 91.94 81 SER A N 1
ATOM 620 C CA . SER A 1 81 ? 4.607 -2.159 -2.457 1.00 91.94 81 SER A CA 1
ATOM 621 C C . SER A 1 81 ? 3.261 -1.525 -2.092 1.00 91.94 81 SER A C 1
ATOM 623 O O . SER A 1 81 ? 2.568 -2.028 -1.215 1.00 91.94 81 SER A O 1
ATOM 625 N N . CYS A 1 82 ? 2.848 -0.453 -2.779 1.00 88.88 82 CYS A N 1
ATOM 626 C CA . CYS A 1 82 ? 1.522 0.142 -2.591 1.00 88.88 82 CYS A CA 1
ATOM 627 C C . CYS A 1 82 ? 0.388 -0.779 -3.061 1.00 88.88 82 CYS A C 1
ATOM 629 O O . CYS A 1 82 ? -0.642 -0.829 -2.397 1.00 88.88 82 CYS A O 1
ATOM 631 N N . ILE A 1 83 ? 0.570 -1.498 -4.174 1.00 87.81 83 ILE A N 1
ATOM 632 C CA . ILE A 1 83 ? -0.384 -2.504 -4.671 1.00 87.81 83 ILE A CA 1
ATOM 633 C C . ILE A 1 83 ? -0.545 -3.627 -3.639 1.00 87.81 83 ILE A C 1
ATOM 635 O O . ILE A 1 83 ? -1.668 -3.927 -3.249 1.00 87.81 83 ILE A O 1
ATOM 639 N N . GLU A 1 84 ? 0.561 -4.200 -3.156 1.00 91.75 84 GLU A N 1
ATOM 640 C CA . GLU A 1 84 ? 0.547 -5.265 -2.142 1.00 91.75 84 GLU A CA 1
ATOM 641 C C . GLU A 1 84 ? -0.142 -4.802 -0.852 1.00 91.75 84 GLU A C 1
ATOM 643 O O . GLU A 1 84 ? -1.090 -5.437 -0.402 1.00 91.75 84 GLU A O 1
ATOM 648 N N . ALA A 1 85 ? 0.239 -3.638 -0.316 1.00 90.44 85 ALA A N 1
ATOM 649 C CA . ALA A 1 85 ? -0.364 -3.106 0.905 1.00 90.44 85 ALA A CA 1
ATOM 650 C C . ALA A 1 85 ? -1.857 -2.760 0.747 1.00 90.44 85 ALA A C 1
ATOM 652 O O . ALA A 1 85 ? -2.637 -2.943 1.681 1.00 90.44 85 ALA A O 1
ATOM 653 N N . ALA A 1 86 ? -2.268 -2.240 -0.415 1.00 85.31 86 ALA A N 1
ATOM 654 C CA . ALA A 1 86 ? -3.674 -1.956 -0.696 1.00 85.31 86 ALA A CA 1
ATOM 655 C C . ALA A 1 86 ? -4.501 -3.241 -0.804 1.00 85.31 86 ALA A C 1
ATOM 657 O O . ALA A 1 86 ? -5.624 -3.272 -0.308 1.00 85.31 86 ALA A O 1
ATOM 658 N N . LYS A 1 87 ? -3.932 -4.294 -1.400 1.00 90.00 87 LYS A N 1
ATOM 659 C CA . LYS A 1 87 ? -4.557 -5.612 -1.481 1.00 90.00 87 LYS A CA 1
ATOM 660 C C . LYS A 1 87 ? -4.700 -6.257 -0.103 1.00 90.00 87 LYS A C 1
ATOM 662 O O . LYS A 1 87 ? -5.784 -6.715 0.228 1.00 90.00 87 LYS A O 1
ATOM 667 N N . ASP A 1 88 ? -3.653 -6.228 0.720 1.00 91.56 88 ASP A N 1
ATOM 668 C CA . ASP A 1 88 ? -3.721 -6.741 2.093 1.00 91.56 88 ASP A CA 1
ATOM 669 C C . ASP A 1 88 ? -4.804 -6.004 2.900 1.00 91.56 88 ASP A C 1
ATOM 671 O O . ASP A 1 88 ? -5.584 -6.619 3.627 1.00 91.56 88 ASP A O 1
ATOM 675 N N . LEU A 1 89 ? -4.893 -4.677 2.743 1.00 89.44 89 LEU A N 1
ATOM 676 C CA . LEU A 1 89 ? -5.937 -3.873 3.376 1.00 89.44 89 LEU A CA 1
ATOM 677 C C . LEU A 1 89 ? -7.336 -4.262 2.876 1.00 89.44 89 LEU A C 1
ATOM 679 O O . LEU A 1 89 ? -8.249 -4.401 3.687 1.00 89.44 89 LEU A O 1
ATOM 683 N N . GLU A 1 90 ? -7.515 -4.447 1.569 1.00 87.12 90 GLU A N 1
ATOM 684 C CA . GLU A 1 90 ? -8.774 -4.919 0.989 1.00 87.12 90 GLU A CA 1
ATOM 685 C C . GLU A 1 90 ? -9.179 -6.290 1.548 1.00 87.12 90 GLU A C 1
ATOM 687 O O . GLU A 1 90 ? -10.314 -6.445 2.003 1.00 87.12 90 GLU A O 1
ATOM 692 N N . ASP A 1 91 ? -8.252 -7.248 1.585 1.00 90.06 91 ASP A N 1
ATOM 693 C CA . ASP A 1 91 ? -8.484 -8.597 2.104 1.00 90.06 91 ASP A CA 1
ATOM 694 C C . ASP A 1 91 ? -8.897 -8.563 3.589 1.00 90.06 91 ASP A C 1
ATOM 696 O O . ASP A 1 91 ? -9.792 -9.302 4.006 1.00 90.06 91 ASP A O 1
ATOM 700 N N . GLU A 1 92 ? -8.302 -7.684 4.406 1.00 89.12 92 GLU A N 1
ATOM 701 C CA . GLU A 1 92 ? -8.728 -7.486 5.800 1.00 89.12 92 GLU A CA 1
ATOM 702 C C . GLU A 1 92 ? -10.111 -6.831 5.912 1.00 89.12 92 GLU A C 1
ATOM 704 O O . GLU A 1 92 ? -10.907 -7.199 6.780 1.00 89.12 92 GLU A O 1
ATOM 709 N N . LEU A 1 93 ? -10.435 -5.878 5.038 1.00 86.00 93 LEU A N 1
ATOM 710 C CA . LEU A 1 93 ? -11.729 -5.194 5.054 1.00 86.00 93 LEU A CA 1
ATOM 711 C C . LEU A 1 93 ? -12.867 -6.101 4.616 1.00 86.00 93 LEU A C 1
ATOM 713 O O . LEU A 1 93 ? -13.922 -6.066 5.245 1.00 86.00 93 LEU A O 1
ATOM 717 N N . GLN A 1 94 ? -12.651 -6.952 3.612 1.00 84.12 94 GLN A N 1
ATOM 718 C CA . GLN A 1 94 ? -13.646 -7.930 3.167 1.00 84.12 94 GLN A CA 1
ATOM 719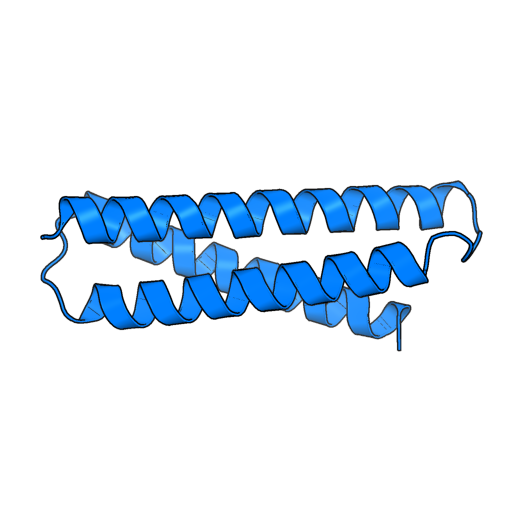 C C . GLN A 1 94 ? -14.049 -8.891 4.296 1.00 84.12 94 GLN A C 1
ATOM 721 O O . GLN A 1 94 ? -15.222 -9.247 4.408 1.00 84.12 94 GLN A O 1
ATOM 726 N N . LYS A 1 95 ? -13.129 -9.238 5.212 1.00 85.94 95 LYS A N 1
ATOM 727 C CA . LYS A 1 95 ? -13.451 -10.037 6.415 1.00 85.94 95 LYS A CA 1
ATOM 728 C C . LYS A 1 95 ? -14.426 -9.331 7.361 1.00 85.94 95 LYS A C 1
ATOM 730 O O . LYS A 1 95 ? -15.085 -9.994 8.159 1.00 85.94 95 LYS A O 1
ATOM 735 N N . ILE A 1 96 ? -14.489 -8.000 7.309 1.00 79.19 96 ILE A N 1
ATOM 736 C CA . ILE A 1 96 ? -15.337 -7.166 8.166 1.00 79.19 96 ILE A CA 1
ATOM 737 C C . ILE A 1 96 ? -16.638 -6.787 7.451 1.00 79.19 96 ILE A C 1
ATOM 739 O O . ILE A 1 96 ? -17.692 -6.758 8.085 1.00 79.19 96 ILE A O 1
ATOM 743 N N . THR A 1 97 ? -16.577 -6.457 6.159 1.00 72.38 97 THR A N 1
ATOM 744 C CA . THR A 1 97 ? -17.719 -5.908 5.414 1.00 72.38 97 THR A CA 1
ATOM 745 C C . THR A 1 97 ? -18.617 -6.956 4.770 1.00 72.38 97 THR A C 1
ATOM 747 O O . THR A 1 97 ? -19.764 -6.608 4.477 1.00 72.38 97 THR A O 1
ATOM 750 N N . GLY A 1 98 ? -18.126 -8.192 4.583 1.00 63.06 98 GLY A N 1
ATOM 751 C CA . GLY A 1 98 ? -18.837 -9.260 3.864 1.00 63.06 98 GLY A CA 1
ATOM 752 C C . GLY A 1 98 ? -19.317 -8.823 2.487 1.00 63.06 98 GLY A C 1
ATOM 753 O O . GLY A 1 98 ? -20.398 -9.311 2.092 1.00 63.06 98 GLY A O 1
#

Radius of gyration: 15.34 Å; chains: 1; bounding box: 40×22×41 Å

pLDDT: mean 87.35, std 5.39, range [63.06, 93.94]

Organism: NCBI:txid1442368

Sequence (98 aa):
MEALVAFGLACNVIQVVDASRKVYEIFAQLRKLGTTARADELRDSTQYLLKCHNSLQDSLSNASKFPLLESGVDLAKLSRSCIEAAKDLEDELQKITG

Foldseek 3Di:
DQVVLLVQLVVLLVQLVVLLVQLVVLVVVCVVVVDCPCLVVNVVSLVSNVVSLVSNVVSLVVSVVDDHDPSSVVSSVSSVVSSVVSVVSSVVVVVVND